Protein AF-A0A0Q4G1Y0-F1 (afdb_monomer)

Structure (mmCIF, N/CA/C/O backbone):
data_AF-A0A0Q4G1Y0-F1
#
_entry.id   AF-A0A0Q4G1Y0-F1
#
loop_
_atom_site.group_PDB
_atom_site.id
_atom_site.type_symbol
_atom_site.label_atom_id
_atom_site.label_alt_id
_atom_site.label_comp_id
_atom_site.label_asym_id
_atom_site.label_entity_id
_atom_site.label_seq_id
_atom_site.pdbx_PDB_ins_code
_atom_site.Cartn_x
_atom_site.Cartn_y
_atom_site.Cartn_z
_atom_site.occupancy
_atom_site.B_iso_or_equiv
_atom_site.auth_seq_id
_atom_site.auth_comp_id
_atom_site.auth_asym_id
_atom_site.auth_atom_id
_atom_site.pdbx_PDB_model_num
ATOM 1 N N . MET A 1 1 ? -1.741 -5.019 17.707 1.00 86.25 1 MET A N 1
ATOM 2 C CA . MET A 1 1 ? -0.864 -4.769 16.538 1.00 86.25 1 MET A CA 1
ATOM 3 C C . MET A 1 1 ? -0.695 -5.997 15.655 1.00 86.25 1 MET A C 1
ATOM 5 O O . MET A 1 1 ? -1.184 -5.936 14.545 1.00 86.25 1 MET A O 1
ATOM 9 N N . LYS A 1 2 ? -0.066 -7.110 16.081 1.00 91.19 2 LYS A N 1
ATOM 10 C CA . LYS A 1 2 ? 0.090 -8.296 15.201 1.00 91.19 2 LYS A CA 1
ATOM 11 C C . LYS A 1 2 ? -1.252 -8.811 14.657 1.00 91.19 2 LYS A C 1
ATOM 13 O O . LYS A 1 2 ? -1.377 -9.036 13.464 1.00 91.19 2 LYS A O 1
ATOM 18 N N . THR A 1 3 ? -2.257 -8.927 15.523 1.00 93.88 3 THR A N 1
ATOM 19 C CA . THR A 1 3 ? -3.638 -9.293 15.164 1.00 93.88 3 THR A CA 1
ATOM 20 C C . THR A 1 3 ? -4.281 -8.307 14.191 1.00 93.88 3 THR A C 1
ATOM 22 O O . THR A 1 3 ? -4.883 -8.727 13.211 1.00 93.88 3 THR A O 1
ATOM 25 N N . ASP A 1 4 ? -4.107 -7.006 14.425 1.00 95.31 4 ASP A N 1
ATOM 26 C CA . ASP A 1 4 ? -4.647 -5.943 13.567 1.00 95.31 4 ASP A CA 1
ATOM 27 C C . ASP A 1 4 ? -3.999 -5.946 12.177 1.00 95.31 4 ASP A C 1
ATOM 29 O O . ASP A 1 4 ? -4.691 -5.827 11.173 1.00 95.31 4 ASP A O 1
ATOM 33 N N . VAL A 1 5 ? -2.679 -6.149 12.110 1.00 95.19 5 VAL A N 1
ATOM 34 C CA . VAL A 1 5 ? -1.950 -6.288 10.842 1.00 95.19 5 VAL A CA 1
ATOM 35 C C . VAL A 1 5 ? -2.430 -7.526 10.089 1.00 95.19 5 VAL A C 1
ATOM 37 O O . VAL A 1 5 ? -2.688 -7.430 8.894 1.00 95.19 5 VAL A O 1
ATOM 40 N N . THR A 1 6 ? -2.615 -8.661 10.775 1.00 96.31 6 THR A N 1
ATOM 41 C CA . THR A 1 6 ? -3.196 -9.871 10.169 1.00 96.31 6 THR A CA 1
ATOM 42 C C . THR A 1 6 ? -4.596 -9.605 9.617 1.00 96.31 6 THR A C 1
ATOM 44 O O . THR A 1 6 ? -4.883 -10.001 8.491 1.00 96.31 6 THR A O 1
ATOM 47 N N . ALA A 1 7 ? -5.451 -8.909 10.372 1.00 96.44 7 ALA A N 1
ATOM 48 C CA . ALA A 1 7 ? -6.802 -8.557 9.936 1.00 96.44 7 ALA A CA 1
ATOM 49 C C . ALA A 1 7 ? -6.802 -7.610 8.723 1.00 96.44 7 ALA A C 1
ATOM 51 O O . ALA A 1 7 ? -7.681 -7.704 7.875 1.00 96.44 7 ALA A O 1
ATOM 52 N N . ALA A 1 8 ? -5.798 -6.739 8.607 1.00 97.06 8 ALA A N 1
ATOM 53 C CA . ALA A 1 8 ? -5.652 -5.822 7.482 1.00 97.06 8 ALA A CA 1
ATOM 54 C C . ALA A 1 8 ? -5.085 -6.473 6.206 1.00 97.06 8 ALA A C 1
ATOM 56 O O . ALA A 1 8 ? -5.089 -5.838 5.152 1.00 97.06 8 ALA A O 1
ATOM 57 N N . LEU A 1 9 ? -4.593 -7.720 6.250 1.00 96.12 9 LEU A N 1
ATOM 58 C CA . LEU A 1 9 ? -3.930 -8.354 5.099 1.00 96.12 9 LEU A CA 1
ATOM 59 C C . LEU A 1 9 ? -4.821 -8.473 3.855 1.00 96.12 9 LEU A C 1
ATOM 61 O O . LEU A 1 9 ? -4.287 -8.443 2.744 1.00 96.12 9 LEU A O 1
ATOM 65 N N . SER A 1 10 ? -6.140 -8.600 4.027 1.00 95.00 10 SER A N 1
ATOM 66 C CA . SER A 1 10 ? -7.110 -8.638 2.923 1.00 95.00 10 SER A CA 1
ATOM 67 C C . SER A 1 10 ? -7.127 -7.341 2.111 1.00 95.00 10 SER A C 1
ATOM 69 O O . SER A 1 10 ? -7.323 -7.396 0.901 1.00 95.00 10 SER A O 1
ATOM 71 N N . THR A 1 11 ? -6.849 -6.202 2.745 1.00 96.38 11 THR A N 1
ATOM 72 C CA . THR A 1 11 ? -6.696 -4.897 2.089 1.00 96.38 11 THR A CA 1
ATOM 73 C C . THR A 1 11 ? -5.258 -4.679 1.628 1.00 96.38 11 THR A C 1
ATOM 75 O O . THR A 1 11 ? -5.014 -4.300 0.484 1.00 96.38 11 THR A O 1
ATOM 78 N N . LEU A 1 12 ? -4.281 -4.947 2.502 1.00 96.50 12 LEU A N 1
ATOM 79 C CA . LEU A 1 12 ? -2.882 -4.588 2.259 1.00 96.50 12 LEU A CA 1
ATOM 80 C C . LEU A 1 12 ? -2.264 -5.351 1.089 1.00 96.50 12 LEU A C 1
ATOM 82 O O . LEU A 1 12 ? -1.574 -4.749 0.275 1.00 96.50 12 LEU A O 1
ATOM 86 N N . ARG A 1 13 ? -2.499 -6.664 0.974 1.00 95.69 13 ARG A N 1
ATOM 87 C CA . ARG A 1 13 ? -1.908 -7.465 -0.111 1.00 95.69 13 ARG A CA 1
ATOM 88 C C . ARG A 1 13 ? -2.306 -6.960 -1.502 1.00 95.69 13 ARG A C 1
ATOM 90 O O . ARG A 1 13 ? -1.403 -6.651 -2.277 1.00 95.69 13 ARG A O 1
ATOM 97 N N . PRO A 1 14 ? -3.602 -6.854 -1.847 1.00 94.56 14 PRO A N 1
ATOM 98 C CA . PRO A 1 14 ? -3.984 -6.405 -3.180 1.00 94.56 14 PRO A CA 1
ATOM 99 C C . PRO A 1 14 ? -3.669 -4.920 -3.419 1.00 94.56 14 PRO A C 1
ATOM 101 O O . PRO A 1 14 ? -3.341 -4.558 -4.548 1.00 94.56 14 PRO A O 1
ATOM 104 N N . TYR A 1 15 ? -3.679 -4.076 -2.379 1.00 94.00 15 TYR A N 1
ATOM 105 C CA . TYR A 1 15 ? -3.197 -2.694 -2.470 1.00 94.00 15 TYR A CA 1
ATOM 106 C C . TYR A 1 15 ? -1.719 -2.632 -2.883 1.00 94.00 15 TYR A C 1
ATOM 108 O O . TYR A 1 15 ? -1.377 -1.976 -3.865 1.00 94.00 15 TYR A O 1
ATOM 116 N N . ILE A 1 16 ? -0.849 -3.379 -2.195 1.00 94.19 16 ILE A N 1
ATOM 117 C CA . ILE A 1 16 ? 0.591 -3.417 -2.484 1.00 94.19 16 ILE A CA 1
ATOM 118 C C . ILE A 1 16 ? 0.853 -3.939 -3.899 1.00 94.19 16 ILE A C 1
ATOM 120 O O . ILE A 1 16 ? 1.614 -3.324 -4.637 1.00 94.19 16 ILE A O 1
ATOM 124 N N . VAL A 1 17 ? 0.194 -5.030 -4.304 1.00 93.00 17 VAL A N 1
ATOM 125 C CA . VAL A 1 17 ? 0.329 -5.588 -5.663 1.00 93.00 17 VAL A CA 1
ATOM 126 C C . VAL A 1 17 ? -0.088 -4.574 -6.730 1.00 93.00 17 VAL A C 1
ATOM 128 O O . VAL A 1 17 ? 0.571 -4.459 -7.759 1.00 93.00 17 VAL A O 1
ATOM 131 N N . THR A 1 18 ? -1.144 -3.797 -6.473 1.00 91.19 18 THR A N 1
ATOM 132 C CA . THR A 1 18 ? -1.581 -2.728 -7.384 1.00 91.19 18 THR A CA 1
ATOM 133 C C . THR A 1 18 ? -0.484 -1.673 -7.548 1.00 91.19 18 THR A C 1
ATOM 135 O O . THR A 1 18 ? -0.135 -1.320 -8.671 1.00 91.19 18 THR A O 1
ATOM 138 N N . LEU A 1 19 ? 0.121 -1.225 -6.444 1.00 91.25 19 LEU A N 1
ATOM 139 C CA . LEU A 1 19 ? 1.207 -0.241 -6.478 1.00 91.25 19 LEU A CA 1
ATOM 140 C C . LEU A 1 19 ? 2.481 -0.749 -7.168 1.00 91.25 19 LEU A C 1
ATOM 142 O O . LEU A 1 19 ? 3.234 0.056 -7.705 1.00 91.25 19 LEU A O 1
ATOM 146 N N . MET A 1 20 ? 2.744 -2.060 -7.147 1.00 91.44 20 MET A N 1
ATOM 147 C CA . MET A 1 20 ? 3.938 -2.631 -7.781 1.00 91.44 20 MET A CA 1
ATOM 148 C C . MET A 1 20 ? 3.920 -2.475 -9.301 1.00 91.44 20 MET A C 1
ATOM 150 O O . MET A 1 20 ? 4.972 -2.268 -9.893 1.00 91.44 20 MET A O 1
ATOM 154 N N . CYS A 1 21 ? 2.753 -2.618 -9.929 1.00 85.62 21 CYS A N 1
ATOM 155 C CA . CYS A 1 21 ? 2.661 -2.843 -11.372 1.00 85.62 21 CYS A CA 1
ATOM 156 C C . CYS A 1 21 ? 1.910 -1.753 -12.133 1.00 85.62 21 CYS A C 1
ATOM 158 O O . CYS A 1 21 ? 2.061 -1.652 -13.349 1.00 85.62 21 CYS A O 1
ATOM 160 N N . VAL A 1 22 ? 1.083 -0.946 -11.462 1.00 78.12 22 VAL A N 1
ATOM 161 C CA . VAL A 1 22 ? 0.344 0.114 -12.148 1.00 78.12 22 VAL A CA 1
ATOM 162 C C . VAL A 1 22 ? 1.195 1.381 -12.176 1.00 78.12 22 VAL A C 1
ATOM 164 O O . VAL A 1 22 ? 1.524 1.978 -11.153 1.00 78.12 22 VAL A O 1
ATOM 167 N N . GLN A 1 23 ? 1.591 1.748 -13.389 1.00 75.69 23 GLN A N 1
ATOM 168 C CA . GLN A 1 23 ? 2.489 2.865 -13.691 1.00 75.69 23 GLN A CA 1
ATOM 169 C C . GLN A 1 23 ? 1.721 4.131 -14.112 1.00 75.69 23 GLN A C 1
ATOM 171 O O . GLN A 1 23 ? 2.241 5.243 -14.024 1.00 75.69 23 GLN A O 1
ATOM 176 N N . ASP A 1 24 ? 0.479 3.968 -14.575 1.00 81.38 24 ASP A N 1
ATOM 177 C CA . ASP A 1 24 ? -0.422 5.061 -14.936 1.00 81.38 24 ASP A CA 1
ATOM 178 C C . ASP A 1 24 ? -1.188 5.559 -13.707 1.00 81.38 24 ASP A C 1
ATOM 180 O O . ASP A 1 24 ? -1.818 4.772 -13.001 1.00 81.38 24 ASP A O 1
ATOM 184 N N . ASP A 1 25 ? -1.157 6.864 -13.445 1.00 77.25 25 ASP A N 1
ATOM 185 C CA . ASP A 1 25 ? -1.762 7.433 -12.240 1.00 77.25 25 ASP A CA 1
ATOM 186 C C . ASP A 1 25 ? -3.290 7.289 -12.224 1.00 77.25 25 ASP A C 1
ATOM 188 O O . ASP A 1 25 ? -3.863 7.002 -11.173 1.00 77.25 25 ASP A O 1
ATOM 192 N N . MET A 1 26 ? -3.966 7.433 -13.368 1.00 78.94 26 MET A 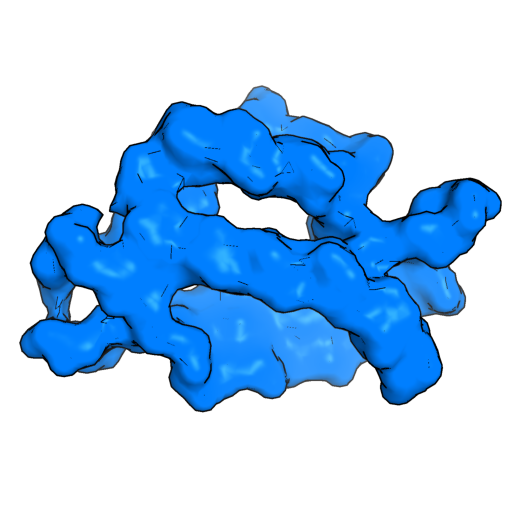N 1
ATOM 193 C CA . MET A 1 26 ? -5.430 7.355 -13.431 1.00 78.94 26 MET A CA 1
ATOM 194 C C . MET A 1 26 ? -5.927 5.919 -13.245 1.00 78.94 26 MET A C 1
ATOM 196 O O . MET A 1 26 ? -6.866 5.681 -12.483 1.00 78.94 26 MET A O 1
ATOM 200 N N . ALA A 1 27 ? -5.262 4.952 -13.874 1.00 82.12 27 ALA A N 1
ATOM 201 C CA . ALA A 1 27 ? -5.501 3.535 -13.648 1.00 82.12 27 ALA A CA 1
ATOM 202 C C . ALA A 1 27 ? -5.161 3.147 -12.204 1.00 82.12 27 ALA A C 1
ATOM 204 O O . ALA A 1 27 ? -5.943 2.446 -11.560 1.00 82.12 27 ALA A O 1
ATOM 205 N N . THR A 1 28 ? -4.039 3.647 -11.665 1.00 82.75 28 THR A N 1
ATOM 206 C CA . THR A 1 28 ? -3.652 3.390 -10.270 1.00 82.75 28 THR A CA 1
ATOM 207 C C . THR A 1 28 ? -4.752 3.880 -9.350 1.00 82.75 28 THR A C 1
ATOM 209 O O . THR A 1 28 ? -5.223 3.095 -8.537 1.00 82.75 28 THR A O 1
ATOM 212 N N . ARG A 1 29 ? -5.238 5.116 -9.534 1.00 83.06 29 ARG A N 1
ATOM 213 C CA . ARG A 1 29 ? -6.346 5.691 -8.761 1.00 83.06 29 ARG A CA 1
ATOM 214 C C . ARG A 1 29 ? -7.549 4.765 -8.701 1.00 83.06 29 ARG A C 1
ATOM 216 O O . ARG A 1 29 ? -7.932 4.360 -7.609 1.00 83.06 29 ARG A O 1
ATOM 223 N N . GLY A 1 30 ? -8.112 4.412 -9.858 1.00 84.00 30 GLY A N 1
ATOM 224 C CA . GLY A 1 30 ? -9.317 3.582 -9.917 1.00 84.00 30 GLY A CA 1
ATOM 225 C C . GLY A 1 30 ? -9.116 2.203 -9.283 1.00 84.00 30 GLY A C 1
ATOM 226 O O . GLY A 1 30 ? -10.041 1.634 -8.707 1.00 84.00 30 GLY A O 1
ATOM 227 N N . LEU A 1 31 ? -7.892 1.671 -9.335 1.00 88.62 31 LEU A N 1
ATOM 228 C CA . LEU A 1 31 ? -7.552 0.386 -8.732 1.00 88.62 31 LEU A CA 1
ATOM 229 C C . LEU A 1 31 ? -7.242 0.475 -7.233 1.00 88.62 31 LEU A C 1
ATOM 231 O O . LEU A 1 31 ? -7.497 -0.502 -6.528 1.00 88.62 31 LEU A O 1
ATOM 235 N N . VAL A 1 32 ? -6.713 1.596 -6.731 1.00 88.25 32 VAL A N 1
ATOM 236 C CA . VAL A 1 32 ? -6.408 1.767 -5.303 1.00 88.25 32 VAL A CA 1
ATOM 237 C C . VAL A 1 32 ? -7.589 2.296 -4.497 1.00 88.25 32 VAL A C 1
ATOM 239 O O . VAL A 1 32 ? -7.664 2.006 -3.307 1.00 88.25 32 VAL A O 1
ATOM 242 N N . GLU A 1 33 ? -8.526 3.015 -5.119 1.00 88.38 33 GLU A N 1
ATOM 243 C CA . GLU A 1 33 ? -9.666 3.659 -4.450 1.00 88.38 33 GLU A CA 1
ATOM 244 C C . GLU A 1 33 ? -10.512 2.667 -3.641 1.00 88.38 33 GLU A C 1
ATOM 246 O O . GLU A 1 33 ? -10.899 2.960 -2.515 1.00 88.38 33 GLU A O 1
ATOM 251 N N . LYS A 1 34 ? -10.684 1.434 -4.133 1.00 89.75 34 LYS A N 1
ATOM 252 C CA . LYS A 1 34 ? -11.382 0.347 -3.415 1.00 89.75 34 LYS A CA 1
ATOM 253 C C . LYS A 1 34 ? -10.728 -0.092 -2.096 1.00 89.75 34 LYS A C 1
ATOM 255 O O . LYS A 1 34 ? -11.345 -0.829 -1.335 1.00 89.75 34 LYS A O 1
ATOM 260 N N . PHE A 1 35 ? -9.478 0.295 -1.845 1.00 92.50 35 PHE A N 1
ATOM 261 C CA . PHE A 1 35 ? -8.750 -0.012 -0.609 1.00 92.50 35 PHE A CA 1
ATOM 262 C C . PHE A 1 35 ? -8.668 1.187 0.337 1.00 92.50 35 PHE A C 1
ATOM 264 O O . PHE A 1 35 ? -8.098 1.067 1.422 1.00 92.50 35 PHE A O 1
ATOM 271 N N . VAL A 1 36 ? -9.197 2.340 -0.074 1.00 91.12 36 VAL A N 1
ATOM 272 C CA . VAL A 1 36 ? -9.121 3.594 0.667 1.00 91.12 36 VAL A CA 1
ATOM 273 C C . VAL A 1 36 ? -10.409 3.814 1.450 1.00 91.12 36 VAL A C 1
ATOM 275 O O . VAL A 1 36 ? -11.510 3.681 0.925 1.00 91.12 36 VAL A O 1
ATOM 278 N N . GLY A 1 37 ? -10.251 4.133 2.732 1.00 91.62 37 GLY A N 1
ATOM 279 C CA . GLY A 1 37 ? -11.357 4.391 3.644 1.00 91.62 37 GLY A CA 1
ATOM 280 C C . GLY A 1 37 ? -11.793 5.847 3.642 1.00 91.62 37 GLY A C 1
ATOM 281 O O . GLY A 1 37 ? -11.222 6.704 2.961 1.00 91.62 37 GLY A O 1
ATOM 282 N N . SER A 1 38 ? -12.781 6.147 4.481 1.00 86.12 38 SER A N 1
ATOM 283 C CA . SER A 1 38 ? -13.373 7.485 4.608 1.00 86.12 38 SER A CA 1
ATOM 284 C C . SER A 1 38 ? -12.318 8.570 4.870 1.00 86.12 38 SER A C 1
ATOM 286 O O . SER A 1 38 ? -12.365 9.655 4.285 1.00 86.12 38 SER A O 1
ATOM 288 N N . ARG A 1 39 ? -11.307 8.241 5.682 1.00 85.50 39 ARG A N 1
ATOM 289 C CA . ARG A 1 39 ? -10.212 9.140 6.081 1.00 85.50 39 ARG A CA 1
ATOM 290 C C . ARG A 1 39 ? -9.125 9.327 5.024 1.00 85.50 39 ARG A C 1
ATOM 292 O O . ARG A 1 39 ? -8.428 10.332 5.081 1.00 85.50 39 ARG A O 1
ATOM 299 N N . GLY A 1 40 ? -9.028 8.419 4.056 1.00 80.81 40 GLY A N 1
ATOM 300 C CA . GLY A 1 40 ? -8.030 8.471 2.993 1.00 80.81 40 GLY A CA 1
ATOM 301 C C . GLY A 1 40 ? -8.518 9.123 1.702 1.00 80.81 40 GLY A C 1
ATOM 302 O O . GLY A 1 40 ? -7.722 9.383 0.809 1.00 80.81 40 GLY A O 1
ATOM 303 N N . THR A 1 41 ? -9.806 9.447 1.585 1.00 71.62 41 THR A N 1
ATOM 304 C CA . THR A 1 41 ? -10.374 10.103 0.388 1.00 71.62 41 THR A CA 1
ATOM 305 C C . THR A 1 41 ? -9.685 11.431 0.042 1.00 71.62 41 THR A C 1
ATOM 307 O O . THR A 1 41 ? -9.547 11.780 -1.131 1.00 71.62 41 THR A O 1
ATOM 310 N N . VAL A 1 42 ? -9.157 12.141 1.047 1.00 66.19 42 VAL A N 1
ATOM 311 C CA . VAL A 1 42 ? -8.359 13.364 0.860 1.00 66.19 42 VAL A CA 1
ATOM 312 C C . VAL A 1 42 ? -7.044 13.127 0.112 1.00 66.19 42 VAL A C 1
ATOM 314 O O . VAL A 1 42 ? -6.542 14.064 -0.506 1.00 66.19 42 VAL A O 1
ATOM 317 N N . MET A 1 43 ? -6.523 11.891 0.085 1.00 65.69 43 MET A N 1
ATOM 318 C CA . MET A 1 43 ? -5.353 11.522 -0.725 1.00 65.69 43 MET A CA 1
ATOM 319 C C . MET A 1 43 ? -5.578 11.785 -2.222 1.00 65.69 43 MET A C 1
ATOM 321 O O . MET A 1 43 ? -4.616 12.000 -2.954 1.00 65.69 43 MET A O 1
ATOM 325 N N . PHE A 1 44 ? -6.833 11.813 -2.683 1.00 66.88 44 PHE A N 1
ATOM 326 C CA . PHE A 1 44 ? -7.179 11.993 -4.095 1.00 66.88 44 PHE A CA 1
ATOM 327 C C . PHE A 1 44 ? -7.553 13.431 -4.480 1.00 66.88 44 PHE A C 1
ATOM 329 O O . PHE A 1 44 ? -7.543 13.763 -5.665 1.00 66.88 44 PHE A O 1
ATOM 336 N N . ASN A 1 45 ? -7.868 14.296 -3.510 1.00 57.78 45 ASN A N 1
ATOM 337 C CA . ASN A 1 45 ? -8.456 15.619 -3.769 1.00 57.78 45 ASN A CA 1
ATOM 338 C C . ASN A 1 45 ? -7.431 16.746 -4.016 1.00 57.78 45 ASN A C 1
ATOM 340 O O . ASN A 1 45 ? -7.832 17.877 -4.270 1.00 57.78 45 ASN A O 1
ATOM 344 N N . GLY A 1 46 ? -6.124 16.465 -3.978 1.00 52.66 46 GLY A N 1
ATOM 345 C CA . GLY A 1 46 ? -5.068 17.471 -4.196 1.00 52.66 46 GLY A CA 1
ATOM 346 C 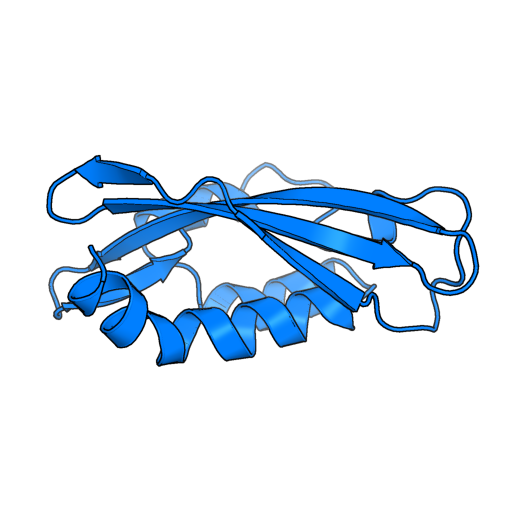C . GLY A 1 46 ? -3.860 16.976 -4.994 1.00 52.66 46 GLY A C 1
ATOM 347 O O . GLY A 1 46 ? -2.790 17.576 -4.914 1.00 52.66 46 GLY A O 1
ATOM 348 N N . TRP A 1 47 ? -3.985 15.857 -5.713 1.00 57.06 47 TRP A N 1
ATOM 349 C CA . TRP A 1 47 ? -2.828 15.082 -6.165 1.00 57.06 47 TRP A CA 1
ATOM 350 C C . TRP A 1 47 ? -2.717 15.015 -7.693 1.00 57.06 47 TRP A C 1
ATOM 352 O O . TRP A 1 47 ? -3.402 14.241 -8.355 1.00 57.06 47 TRP A O 1
ATOM 362 N N . SER A 1 48 ? -1.827 15.835 -8.258 1.00 47.88 48 SER A N 1
ATOM 363 C CA . SER A 1 48 ? -1.549 15.930 -9.697 1.00 47.88 48 SER A CA 1
ATOM 364 C C . SER A 1 48 ? -0.277 15.164 -10.095 1.00 47.88 48 SER A C 1
ATOM 366 O O . SER A 1 48 ? 0.689 15.763 -10.567 1.00 47.88 48 SER A O 1
ATOM 368 N N . GLY A 1 49 ? -0.269 13.841 -9.905 1.00 52.19 49 GLY A N 1
ATOM 369 C CA . GLY A 1 49 ? 0.602 12.984 -10.721 1.00 52.19 49 GLY A CA 1
ATOM 370 C C . GLY A 1 49 ? 1.737 12.228 -10.031 1.00 52.19 49 GLY A C 1
ATOM 371 O O . GLY A 1 49 ? 2.868 12.297 -10.500 1.00 52.19 49 GLY A O 1
ATOM 372 N N . ALA A 1 50 ? 1.468 11.512 -8.933 1.00 60.19 50 ALA A N 1
ATOM 373 C CA . ALA A 1 50 ? 2.260 10.317 -8.611 1.00 60.19 50 ALA A CA 1
ATOM 374 C C . ALA A 1 50 ? 1.579 9.474 -7.521 1.00 60.19 50 ALA A C 1
ATOM 376 O O . ALA A 1 50 ? 1.992 9.476 -6.353 1.00 60.19 50 ALA A O 1
ATOM 377 N N . MET A 1 51 ? 0.529 8.767 -7.948 1.00 74.94 51 MET A N 1
ATOM 378 C CA . MET A 1 51 ? -0.139 7.680 -7.220 1.00 74.94 51 MET A CA 1
ATOM 379 C C . MET A 1 51 ? 0.606 6.34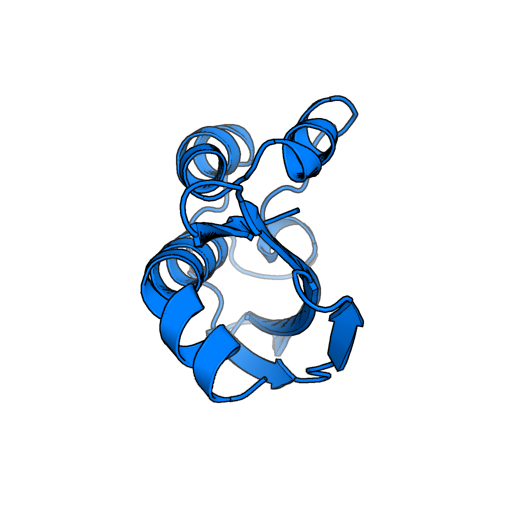9 -7.360 1.00 74.94 51 MET A C 1
ATOM 381 O O . MET A 1 51 ? 0.319 5.415 -6.618 1.00 74.94 51 MET A O 1
ATOM 385 N N . SER A 1 52 ? 1.578 6.278 -8.270 1.00 84.62 52 SER A N 1
ATOM 386 C CA . SER A 1 52 ? 2.457 5.127 -8.440 1.00 84.62 52 SER A CA 1
ATOM 387 C C . SER A 1 52 ? 3.841 5.375 -7.813 1.00 84.62 52 SER A C 1
ATOM 389 O O . SER A 1 52 ? 4.448 6.421 -8.077 1.00 84.62 52 SER A O 1
ATOM 391 N N . PRO A 1 53 ? 4.401 4.429 -7.032 1.00 89.00 53 PRO A N 1
ATOM 392 C CA . PRO A 1 53 ? 5.787 4.503 -6.575 1.00 89.00 53 PRO A CA 1
ATOM 393 C C . PRO A 1 53 ? 6.788 4.523 -7.739 1.00 89.00 53 PRO A C 1
ATOM 395 O O . PRO A 1 53 ? 7.856 5.113 -7.600 1.00 89.00 53 PRO A O 1
ATOM 398 N N . ALA A 1 54 ? 6.439 3.946 -8.895 1.00 88.75 54 ALA A N 1
ATOM 399 C CA . ALA A 1 54 ? 7.300 3.922 -10.078 1.00 88.75 54 ALA A CA 1
ATOM 400 C C . ALA A 1 54 ? 7.535 5.334 -10.615 1.00 88.75 54 ALA A C 1
ATOM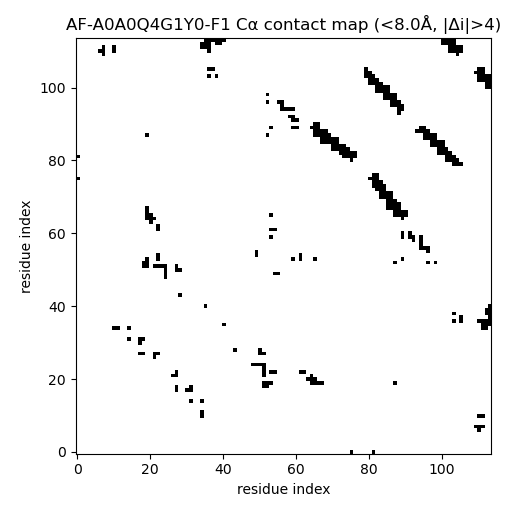 402 O O . ALA A 1 54 ? 8.671 5.760 -10.781 1.00 88.75 54 ALA A O 1
ATOM 403 N N . LYS A 1 55 ? 6.481 6.150 -10.719 1.00 87.19 55 LYS A N 1
ATOM 404 C CA . LYS A 1 55 ? 6.573 7.562 -11.140 1.00 87.19 55 LYS A CA 1
ATOM 405 C C . LYS A 1 55 ? 7.452 8.435 -10.231 1.00 87.19 55 LYS A C 1
ATOM 407 O O . LYS A 1 55 ? 7.768 9.566 -10.592 1.00 87.19 55 LYS A O 1
ATOM 412 N N . ARG A 1 56 ? 7.837 7.942 -9.048 1.00 88.00 56 ARG A N 1
ATOM 413 C CA . ARG A 1 56 ? 8.740 8.628 -8.112 1.00 88.00 56 ARG A CA 1
ATOM 414 C C . ARG A 1 56 ? 10.221 8.303 -8.349 1.00 88.00 56 ARG A C 1
ATOM 416 O O . ARG A 1 56 ? 11.072 8.967 -7.758 1.00 88.00 56 ARG A O 1
ATOM 423 N N . MET A 1 57 ? 10.522 7.320 -9.193 1.00 89.94 57 MET A N 1
ATOM 424 C CA . MET A 1 57 ? 11.865 6.890 -9.592 1.00 89.94 57 MET A CA 1
ATOM 425 C C . MET A 1 57 ? 12.170 7.449 -10.992 1.00 89.94 57 MET A C 1
ATOM 427 O O . MET A 1 57 ? 11.319 7.390 -11.879 1.00 89.94 57 MET A O 1
ATOM 431 N N . ARG A 1 58 ? 13.340 8.071 -11.194 1.00 89.38 58 ARG A N 1
ATOM 432 C CA . ARG A 1 58 ? 13.619 8.875 -12.405 1.00 89.38 58 ARG A CA 1
ATOM 433 C C . ARG A 1 58 ? 14.248 8.084 -13.546 1.00 89.38 58 ARG A C 1
ATOM 435 O O . ARG A 1 58 ? 14.113 8.473 -14.700 1.00 89.38 58 ARG A O 1
ATOM 442 N N . HIS A 1 59 ? 14.956 7.023 -13.218 1.00 89.62 59 HIS A N 1
ATOM 443 C CA . HIS A 1 59 ? 15.800 6.246 -14.104 1.00 89.62 59 HIS A CA 1
ATOM 444 C C . HIS A 1 59 ? 15.433 4.776 -13.943 1.00 89.62 59 HIS A C 1
ATOM 446 O O . HIS A 1 59 ? 16.209 4.013 -13.392 1.00 89.62 59 HIS A O 1
ATOM 452 N N . HIS A 1 60 ? 14.248 4.375 -14.389 1.00 88.38 60 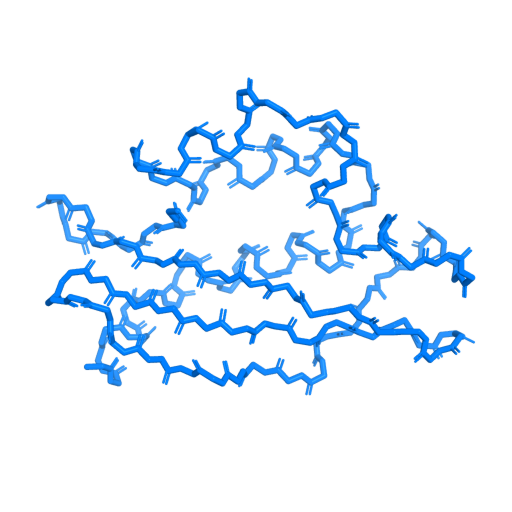HIS A N 1
ATOM 453 C CA . HIS A 1 60 ? 13.881 2.963 -14.473 1.00 88.38 60 HIS A CA 1
ATOM 454 C C . HIS A 1 60 ? 12.934 2.723 -15.649 1.00 88.38 60 HIS A C 1
ATOM 456 O O . HIS A 1 60 ? 12.330 3.660 -16.182 1.00 88.38 60 HIS A O 1
ATOM 462 N N . ASP A 1 61 ? 12.810 1.465 -16.046 1.00 85.19 61 ASP A N 1
ATOM 463 C CA . ASP A 1 61 ? 11.866 1.003 -17.042 1.00 85.19 61 ASP A CA 1
ATOM 464 C C . ASP A 1 61 ? 10.434 1.076 -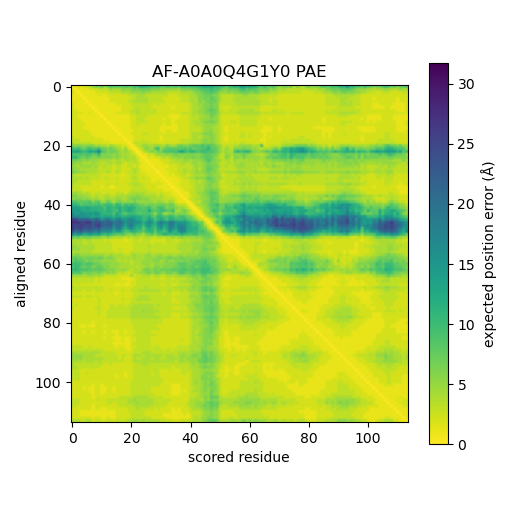16.499 1.00 85.19 61 ASP A C 1
ATOM 466 O O . ASP A 1 61 ? 10.013 0.312 -15.627 1.00 85.19 61 ASP A O 1
ATOM 470 N N . MET A 1 62 ? 9.666 1.992 -17.085 1.00 84.19 62 MET A N 1
ATOM 471 C CA . MET A 1 62 ? 8.260 2.231 -16.769 1.00 84.19 62 MET A CA 1
ATOM 472 C C . MET A 1 62 ? 7.322 1.108 -17.259 1.00 84.19 62 MET A C 1
ATOM 474 O O . MET A 1 62 ? 6.111 1.176 -17.051 1.00 84.19 62 MET A O 1
ATOM 478 N N . VAL A 1 63 ? 7.840 0.097 -17.964 1.00 82.81 63 VAL A N 1
ATOM 479 C CA . VAL A 1 63 ? 7.068 -1.067 -18.423 1.00 82.81 63 VAL A CA 1
ATOM 480 C C . VAL A 1 63 ? 7.043 -2.176 -17.361 1.00 82.81 63 VAL A C 1
ATOM 482 O O . VAL A 1 63 ? 6.084 -2.947 -17.298 1.00 82.81 63 VAL A O 1
ATOM 485 N N . GLY A 1 64 ? 8.067 -2.259 -16.506 1.00 82.81 64 GLY A N 1
ATOM 486 C CA . GLY A 1 64 ? 8.201 -3.301 -15.484 1.00 82.81 64 GLY A CA 1
ATOM 487 C C . GLY A 1 64 ? 7.428 -3.025 -14.187 1.00 82.81 64 GLY A C 1
ATOM 488 O O . GLY A 1 64 ? 7.080 -1.887 -13.872 1.00 82.81 64 GLY A O 1
ATOM 489 N N . CYS A 1 65 ? 7.191 -4.074 -13.390 1.00 91.00 65 CYS A N 1
ATOM 490 C CA . CYS A 1 65 ? 6.754 -3.907 -12.001 1.00 91.00 65 CYS A CA 1
ATOM 491 C C . CYS A 1 65 ? 7.953 -3.651 -11.081 1.00 91.00 65 CYS A C 1
ATOM 493 O O . CYS A 1 65 ? 9.033 -4.215 -11.263 1.00 91.00 65 CYS A O 1
ATOM 495 N N . LEU A 1 66 ? 7.722 -2.882 -10.024 1.00 94.38 66 LEU A N 1
ATOM 496 C CA . LEU A 1 66 ? 8.651 -2.739 -8.912 1.00 94.38 66 LEU A CA 1
ATOM 497 C C . LEU A 1 66 ? 8.630 -3.973 -8.008 1.00 94.38 66 LEU A C 1
ATOM 499 O O . LEU A 1 66 ? 7.622 -4.673 -7.892 1.00 94.38 66 LEU A O 1
ATOM 503 N N . THR A 1 67 ? 9.720 -4.177 -7.277 1.00 96.00 67 THR A N 1
ATOM 504 C CA . THR A 1 67 ? 9.821 -5.179 -6.214 1.00 96.00 67 THR A CA 1
ATOM 505 C C . THR A 1 67 ? 9.552 -4.538 -4.858 1.00 96.00 67 THR A C 1
ATOM 507 O O . THR A 1 67 ? 10.049 -3.451 -4.570 1.00 96.00 67 THR A O 1
ATOM 510 N N . VAL A 1 68 ? 8.812 -5.224 -3.981 1.00 97.12 68 VAL A N 1
ATOM 511 C CA . VAL A 1 68 ? 8.754 -4.861 -2.558 1.00 97.12 68 VAL A CA 1
ATOM 512 C C . VAL A 1 68 ? 9.968 -5.449 -1.856 1.00 97.12 68 VAL A C 1
ATOM 514 O O . VAL A 1 68 ? 10.016 -6.642 -1.567 1.00 97.12 68 VAL A O 1
ATOM 517 N N . THR A 1 69 ? 10.939 -4.599 -1.553 1.00 97.31 69 THR A N 1
ATOM 518 C CA . THR A 1 69 ? 12.176 -5.004 -0.878 1.00 97.31 69 THR A CA 1
ATOM 519 C C . THR A 1 69 ? 11.948 -5.197 0.616 1.00 97.31 69 THR A C 1
ATOM 521 O O . THR A 1 69 ? 12.498 -6.112 1.229 1.00 97.31 69 THR A O 1
ATOM 524 N N . ARG A 1 70 ? 11.130 -4.335 1.235 1.00 97.00 70 ARG A N 1
ATOM 525 C CA . ARG A 1 70 ? 10.853 -4.413 2.672 1.00 97.00 70 ARG A CA 1
ATOM 526 C C . ARG A 1 70 ? 9.552 -3.722 3.047 1.00 97.00 70 ARG A C 1
ATOM 528 O O . ARG A 1 70 ? 9.232 -2.670 2.507 1.00 97.00 70 ARG A O 1
ATOM 535 N N . ILE A 1 71 ? 8.859 -4.269 4.044 1.00 97.12 71 ILE A N 1
ATOM 536 C CA . ILE A 1 71 ? 7.790 -3.570 4.763 1.00 97.12 71 ILE A CA 1
ATOM 537 C C . ILE A 1 71 ? 8.265 -3.343 6.197 1.00 97.12 71 ILE A C 1
ATOM 539 O O . ILE A 1 71 ? 8.598 -4.298 6.903 1.00 97.12 71 ILE A O 1
ATOM 543 N N . GLN A 1 72 ? 8.361 -2.085 6.614 1.00 97.19 72 GLN A N 1
ATOM 544 C CA . GLN A 1 72 ? 9.083 -1.689 7.825 1.00 97.19 72 GLN A CA 1
ATOM 545 C C . GLN A 1 72 ? 8.386 -0.566 8.596 1.00 97.19 72 GLN A C 1
ATOM 547 O O . GLN A 1 72 ? 7.326 -0.087 8.203 1.00 97.19 72 GLN A O 1
ATOM 552 N N . ASN A 1 73 ? 8.992 -0.168 9.719 1.00 97.06 73 ASN A N 1
ATOM 553 C CA . ASN A 1 73 ? 8.552 0.953 10.555 1.00 97.06 73 ASN A CA 1
ATOM 554 C C . ASN A 1 73 ? 7.091 0.855 11.027 1.00 97.06 73 ASN A C 1
ATOM 556 O O . ASN A 1 73 ? 6.408 1.864 11.195 1.00 97.06 73 ASN A O 1
ATOM 560 N N . TRP A 1 74 ? 6.626 -0.373 11.273 1.00 97.19 74 TRP A N 1
ATOM 561 C CA . TRP A 1 74 ? 5.309 -0.636 11.842 1.00 97.19 74 TRP A CA 1
ATOM 562 C C . TRP A 1 74 ? 5.155 0.066 13.187 1.00 97.19 74 TRP A C 1
ATOM 564 O O . TRP A 1 74 ? 5.909 -0.198 14.125 1.00 97.19 74 TRP A O 1
ATOM 574 N N . ARG A 1 75 ? 4.144 0.926 13.298 1.00 97.25 75 ARG A N 1
ATOM 575 C CA . ARG A 1 75 ? 3.836 1.636 14.540 1.00 97.25 75 ARG A CA 1
ATOM 576 C C . ARG A 1 75 ? 2.338 1.788 14.744 1.00 97.25 75 ARG A C 1
ATOM 578 O O . ARG A 1 75 ? 1.589 2.092 13.817 1.00 97.25 75 ARG A O 1
ATOM 585 N N . ARG A 1 76 ? 1.899 1.614 15.987 1.00 97.19 76 ARG A N 1
ATOM 586 C CA . ARG A 1 76 ? 0.539 1.944 16.420 1.00 97.19 76 ARG A CA 1
ATOM 587 C C . ARG A 1 76 ? 0.427 3.468 16.539 1.00 97.19 76 ARG A C 1
ATOM 589 O O . ARG A 1 76 ? 1.251 4.070 17.217 1.00 97.19 76 ARG A O 1
ATOM 596 N N . ILE A 1 77 ? -0.579 4.065 15.900 1.00 96.56 77 ILE A N 1
ATOM 597 C CA . ILE A 1 77 ? -0.889 5.500 16.040 1.00 96.56 77 ILE A CA 1
ATOM 598 C C . ILE A 1 77 ? -2.035 5.698 17.037 1.00 96.56 77 ILE A C 1
ATOM 600 O O . ILE A 1 77 ? -1.956 6.546 17.916 1.00 96.56 77 ILE A O 1
ATOM 604 N N . ALA A 1 78 ? -3.070 4.862 16.936 1.00 95.56 78 ALA A N 1
ATOM 605 C CA . ALA A 1 78 ? -4.223 4.833 17.832 1.00 95.56 78 ALA A CA 1
ATOM 606 C C . ALA A 1 78 ? -4.771 3.401 17.938 1.00 95.56 78 ALA A C 1
ATOM 608 O O . ALA A 1 78 ? -4.326 2.507 17.217 1.00 95.56 78 ALA A O 1
ATOM 609 N N . ALA A 1 79 ? -5.763 3.153 18.797 1.00 95.19 79 ALA A N 1
ATOM 610 C CA . ALA A 1 79 ? -6.382 1.825 18.924 1.00 95.19 79 ALA A CA 1
ATOM 611 C C 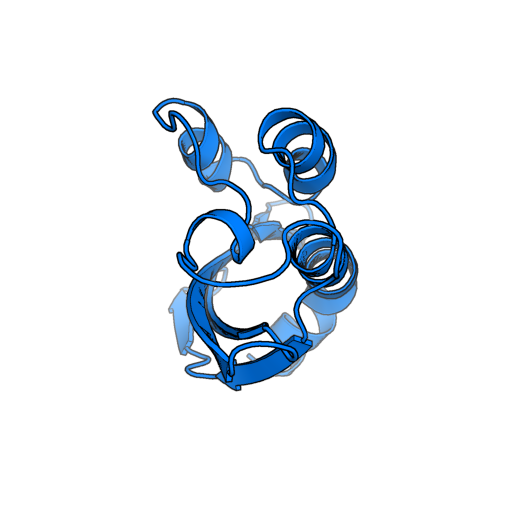. ALA A 1 79 ? -6.944 1.287 17.587 1.00 95.19 79 ALA A C 1
ATOM 613 O O . ALA A 1 79 ? -6.895 0.087 17.320 1.00 95.19 79 ALA A O 1
ATOM 614 N N . ASN A 1 80 ? -7.407 2.184 16.719 1.00 95.94 80 ASN A N 1
ATOM 615 C CA . ASN A 1 80 ? -7.969 1.922 15.396 1.00 95.94 80 ASN A CA 1
ATOM 616 C C . ASN A 1 80 ? -7.066 2.413 14.251 1.00 95.94 80 ASN A C 1
ATOM 618 O O . ASN A 1 80 ? -7.546 2.593 13.138 1.00 95.94 80 ASN A O 1
ATOM 622 N N . GLU A 1 81 ? -5.774 2.656 14.496 1.00 96.81 81 GLU A N 1
ATOM 623 C CA . GLU A 1 81 ? -4.878 3.171 13.457 1.00 96.81 81 GLU A CA 1
ATOM 624 C C . GLU A 1 81 ? -3.442 2.661 13.616 1.00 96.81 81 GLU A C 1
ATOM 626 O O . GLU A 1 81 ? -2.899 2.546 14.723 1.00 96.81 81 GLU A O 1
ATOM 631 N N . PHE A 1 82 ? -2.806 2.308 12.507 1.00 97.44 82 PHE A N 1
ATOM 632 C CA . PHE A 1 82 ? -1.375 2.017 12.469 1.00 97.44 82 PHE A CA 1
ATOM 633 C C . PHE A 1 82 ? -0.750 2.556 11.183 1.00 97.44 82 PHE A C 1
ATOM 635 O O . PHE A 1 82 ? -1.440 2.792 10.196 1.00 97.44 82 PHE A O 1
ATOM 642 N N . ALA A 1 83 ? 0.564 2.753 11.210 1.00 97.25 83 ALA A N 1
ATOM 643 C CA . ALA A 1 83 ? 1.346 3.205 10.069 1.00 97.25 83 ALA A CA 1
ATOM 644 C C . ALA A 1 83 ? 2.496 2.238 9.788 1.00 97.25 83 ALA A C 1
ATOM 646 O O . ALA A 1 83 ? 2.956 1.536 10.695 1.00 97.25 83 ALA A O 1
ATOM 647 N N . PHE A 1 84 ? 2.939 2.212 8.538 1.00 97.50 84 PHE A N 1
ATOM 648 C CA . PHE A 1 84 ? 4.071 1.417 8.075 1.00 97.50 84 PHE A CA 1
ATOM 649 C C . PHE A 1 84 ? 4.597 1.973 6.750 1.00 97.50 84 PHE A C 1
ATOM 651 O O . PHE A 1 84 ? 3.882 2.670 6.027 1.00 97.50 84 PHE A O 1
ATOM 658 N N . ASP A 1 85 ? 5.824 1.602 6.408 1.00 97.31 85 ASP A N 1
ATOM 659 C CA . ASP A 1 85 ? 6.456 1.996 5.155 1.00 97.31 85 ASP A CA 1
ATOM 660 C C . ASP A 1 85 ? 6.700 0.771 4.268 1.00 97.31 85 ASP A C 1
ATOM 662 O O . ASP A 1 85 ? 7.047 -0.306 4.762 1.00 97.31 85 ASP A O 1
ATOM 666 N N . ILE A 1 86 ? 6.568 0.948 2.955 1.00 97.06 86 ILE A N 1
ATOM 667 C CA . ILE A 1 86 ? 6.932 -0.039 1.935 1.00 97.06 86 ILE A CA 1
ATOM 668 C C . ILE A 1 86 ? 8.117 0.520 1.157 1.00 97.06 86 ILE A C 1
ATOM 670 O O . ILE A 1 86 ? 8.029 1.599 0.579 1.00 97.06 86 ILE A O 1
ATOM 674 N N . LEU A 1 87 ? 9.225 -0.210 1.130 1.00 97.56 87 LEU A N 1
ATOM 675 C CA . LEU A 1 87 ? 10.349 0.100 0.261 1.00 97.56 87 LEU A CA 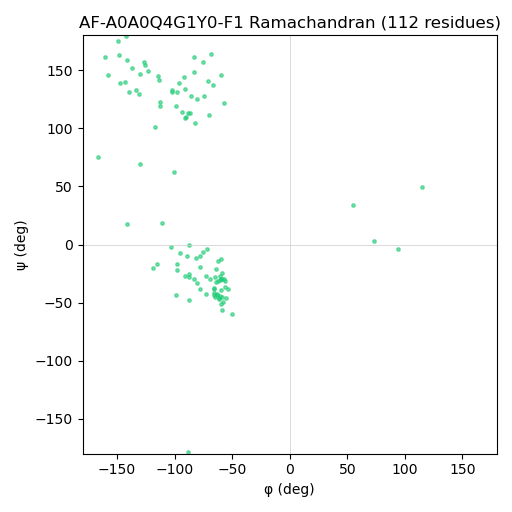1
ATOM 676 C C . LEU A 1 87 ? 10.152 -0.626 -1.068 1.00 97.56 87 LEU A C 1
ATOM 678 O O . LEU A 1 87 ? 10.260 -1.854 -1.117 1.00 97.56 87 LEU A O 1
ATOM 682 N N . PHE A 1 88 ? 9.873 0.137 -2.120 1.00 96.62 88 PHE A N 1
ATOM 683 C CA . PHE A 1 88 ? 9.873 -0.367 -3.486 1.00 96.62 88 PHE A CA 1
ATOM 684 C C . PHE A 1 88 ? 11.248 -0.173 -4.122 1.00 96.62 88 PHE A C 1
ATOM 686 O O . PHE A 1 88 ? 11.890 0.849 -3.876 1.00 96.62 88 PHE A O 1
ATOM 693 N N . THR A 1 89 ? 11.670 -1.119 -4.957 1.00 96.94 89 THR A N 1
ATOM 694 C CA . THR A 1 89 ? 12.921 -1.055 -5.722 1.00 96.94 89 THR A CA 1
ATOM 695 C C . THR A 1 89 ? 12.668 -1.443 -7.175 1.00 96.94 89 THR A C 1
ATOM 697 O O . THR A 1 89 ? 12.007 -2.449 -7.439 1.00 96.94 89 THR A O 1
ATOM 700 N N . ALA A 1 90 ? 13.192 -0.653 -8.107 1.00 95.38 90 ALA A N 1
ATOM 701 C CA . ALA A 1 90 ? 13.245 -0.995 -9.521 1.00 95.38 90 ALA A CA 1
ATOM 702 C C . ALA A 1 90 ? 14.431 -1.940 -9.773 1.00 95.38 90 ALA A C 1
ATOM 704 O O . ALA A 1 90 ? 15.560 -1.644 -9.386 1.00 95.38 90 ALA A O 1
ATOM 705 N N . ASN A 1 91 ? 14.184 -3.109 -10.368 1.00 92.88 91 ASN A N 1
ATOM 706 C CA . ASN A 1 91 ? 15.215 -4.149 -10.507 1.00 92.88 91 ASN A CA 1
ATOM 707 C C . ASN A 1 91 ? 16.285 -3.806 -11.555 1.00 92.88 91 ASN A C 1
ATOM 709 O O . ASN A 1 91 ? 17.404 -4.300 -11.475 1.00 92.88 91 ASN A O 1
ATOM 713 N N . ASP A 1 92 ? 15.925 -3.001 -12.547 1.00 92.88 92 ASP A N 1
ATOM 714 C CA . ASP A 1 92 ? 16.751 -2.619 -13.689 1.00 92.88 92 ASP A CA 1
ATOM 715 C C . ASP A 1 92 ? 17.747 -1.501 -13.354 1.00 92.88 92 ASP A C 1
ATOM 717 O O . ASP A 1 92 ? 18.861 -1.498 -13.874 1.00 92.88 92 ASP A O 1
ATOM 721 N N . SER A 1 93 ? 17.380 -0.587 -12.454 1.00 94.38 93 SER A N 1
ATOM 722 C CA . SER A 1 93 ? 18.234 0.541 -12.067 1.00 94.38 93 SER A CA 1
ATOM 723 C C . SER A 1 93 ? 18.697 0.535 -10.616 1.00 94.38 93 SER A C 1
ATOM 725 O O . SER A 1 93 ? 19.631 1.254 -10.261 1.00 94.38 93 SER A O 1
ATOM 727 N N . GLY A 1 94 ? 18.042 -0.247 -9.757 1.00 94.69 94 GLY A N 1
ATOM 728 C CA . GLY A 1 94 ? 18.264 -0.229 -8.315 1.00 94.69 94 GLY A CA 1
ATOM 729 C C . GLY A 1 94 ? 17.700 1.010 -7.610 1.00 94.69 94 GLY A C 1
ATOM 730 O O . GLY A 1 94 ? 17.878 1.137 -6.396 1.00 94.69 94 GLY A O 1
ATOM 731 N N . GLU A 1 95 ? 17.014 1.919 -8.318 1.00 95.31 95 GLU A N 1
ATOM 732 C CA . GLU A 1 95 ? 16.327 3.039 -7.673 1.00 95.31 95 GLU A CA 1
ATOM 733 C C . GLU A 1 95 ? 15.281 2.523 -6.685 1.00 95.31 95 GLU A C 1
ATOM 735 O O . GLU A 1 95 ? 14.656 1.478 -6.875 1.00 95.31 95 GLU A O 1
ATOM 740 N N . SER A 1 96 ? 15.100 3.259 -5.592 1.00 95.81 96 SER A N 1
ATOM 741 C CA . SER A 1 96 ? 14.152 2.881 -4.556 1.00 95.81 96 SER A CA 1
ATOM 742 C C . SER A 1 96 ? 13.343 4.066 -4.068 1.00 95.81 96 SER A C 1
ATOM 744 O O . SER A 1 96 ? 13.784 5.216 -4.109 1.00 95.81 96 SER A O 1
ATOM 746 N N . TYR A 1 97 ? 12.133 3.771 -3.609 1.00 94.38 97 TYR A N 1
ATOM 747 C CA . TYR A 1 97 ? 11.204 4.762 -3.100 1.00 94.38 97 TYR A CA 1
ATOM 748 C C . TYR A 1 97 ? 10.495 4.220 -1.867 1.00 94.38 97 TYR A C 1
ATOM 750 O O . TYR A 1 97 ? 9.985 3.096 -1.862 1.00 94.38 97 TYR A O 1
ATOM 758 N N . LEU A 1 98 ? 10.473 5.035 -0.814 1.00 95.38 98 LEU A N 1
ATOM 759 C CA . LEU A 1 98 ? 9.806 4.712 0.437 1.00 95.38 98 LEU A CA 1
ATOM 760 C C . LEU A 1 98 ? 8.366 5.232 0.394 1.00 95.38 98 LEU A C 1
ATOM 762 O O . LEU A 1 98 ? 8.126 6.435 0.469 1.00 95.38 98 LEU A O 1
ATOM 766 N N . TRP A 1 99 ? 7.413 4.314 0.293 1.00 93.44 99 TRP A N 1
ATOM 767 C CA . TRP A 1 99 ? 5.986 4.605 0.271 1.00 93.44 99 TRP A CA 1
ATOM 768 C C . TRP A 1 99 ? 5.404 4.517 1.682 1.00 93.44 99 TRP A C 1
ATOM 770 O O . TRP A 1 99 ? 5.386 3.443 2.287 1.00 93.44 99 TRP A O 1
ATOM 780 N N . GLN A 1 100 ? 4.947 5.645 2.217 1.00 93.25 100 GLN A N 1
ATOM 781 C CA . GLN A 1 100 ? 4.429 5.744 3.582 1.00 93.25 100 GLN A CA 1
ATOM 782 C C . GLN A 1 100 ? 2.924 5.495 3.603 1.00 93.25 100 GLN A C 1
ATOM 784 O O . GLN A 1 100 ? 2.189 6.069 2.804 1.00 93.25 100 GLN A O 1
ATOM 789 N N . ASN A 1 101 ? 2.460 4.673 4.542 1.00 93.38 101 ASN A N 1
ATOM 790 C CA . ASN A 1 101 ? 1.060 4.270 4.623 1.00 93.38 101 ASN A CA 1
ATOM 791 C C . ASN A 1 101 ? 0.517 4.456 6.032 1.00 93.38 101 ASN A C 1
ATOM 793 O O . ASN A 1 101 ? 1.210 4.218 7.029 1.00 93.38 101 ASN A O 1
ATOM 797 N N . LYS A 1 102 ? -0.768 4.789 6.104 1.00 94.88 102 LYS A N 1
ATOM 798 C CA . LYS A 1 102 ? -1.580 4.653 7.307 1.00 94.88 102 LYS A CA 1
ATOM 799 C C . LYS A 1 102 ? -2.780 3.778 6.993 1.00 94.88 102 LYS A C 1
ATOM 801 O O . LYS A 1 102 ? -3.264 3.740 5.866 1.00 94.88 102 LYS A O 1
ATOM 806 N N . VAL A 1 103 ? -3.234 3.055 8.006 1.00 96.06 103 VAL A N 1
ATOM 807 C CA . VAL A 1 103 ? -4.399 2.181 7.922 1.00 96.06 103 VAL A CA 1
ATOM 808 C C . VAL A 1 103 ? -5.296 2.480 9.097 1.00 96.06 103 VAL A C 1
ATOM 810 O O . VAL A 1 103 ? -4.842 2.482 10.245 1.00 96.06 103 VAL A O 1
ATOM 813 N N . HIS A 1 104 ? -6.566 2.694 8.801 1.00 96.50 104 HIS A N 1
ATOM 814 C CA . HIS A 1 104 ? -7.607 2.966 9.767 1.00 96.50 104 HIS A CA 1
ATOM 815 C C . HIS A 1 104 ? -8.608 1.815 9.810 1.00 96.50 104 HIS A C 1
ATOM 817 O O . HIS A 1 104 ? -8.933 1.231 8.779 1.00 96.50 104 HIS A O 1
ATOM 823 N N . LYS A 1 105 ? -9.088 1.485 11.009 1.00 96.69 105 LYS A N 1
ATOM 824 C CA . LYS A 1 105 ? -10.201 0.557 11.194 1.00 96.69 105 LYS A CA 1
ATOM 825 C C . LYS A 1 105 ? -11.512 1.330 11.115 1.00 96.69 105 LYS A C 1
ATOM 827 O O . LYS A 1 105 ? -11.788 2.136 12.003 1.00 96.69 105 LYS A O 1
ATOM 832 N N . GLU A 1 106 ? -12.290 1.060 10.079 1.00 95.12 106 GLU A N 1
ATOM 833 C CA . GLU A 1 106 ? -13.629 1.608 9.875 1.00 95.12 106 GLU A CA 1
ATOM 834 C C . GLU A 1 106 ? -14.628 1.058 10.921 1.00 95.12 106 GLU A C 1
ATOM 836 O O . GLU A 1 106 ? -14.344 0.057 11.595 1.00 95.12 106 GLU A O 1
ATOM 841 N N . PRO A 1 107 ? -15.807 1.692 11.089 1.00 94.81 107 PRO A N 1
ATOM 842 C CA . PRO A 1 107 ? -16.809 1.274 12.077 1.00 94.81 107 PRO A CA 1
ATOM 843 C C . PRO A 1 107 ? -17.318 -0.167 11.913 1.00 94.81 107 PRO A C 1
ATOM 845 O O . PRO A 1 107 ? -17.666 -0.805 12.904 1.00 94.81 107 PRO A O 1
ATOM 848 N N . ASP A 1 108 ? -17.334 -0.688 10.684 1.00 94.25 108 ASP A N 1
ATOM 849 C CA . ASP A 1 108 ? -17.709 -2.074 10.360 1.00 94.25 108 ASP A CA 1
ATOM 850 C C . ASP A 1 108 ? -16.615 -3.102 10.725 1.00 94.25 108 ASP A C 1
ATOM 852 O O . ASP A 1 108 ? -16.822 -4.312 10.651 1.00 94.25 108 ASP A O 1
ATOM 856 N N . GLY A 1 109 ? -15.447 -2.619 11.152 1.00 94.88 109 GLY A N 1
ATOM 857 C CA . GLY A 1 109 ? -14.293 -3.413 11.537 1.00 94.88 109 GLY A CA 1
ATOM 858 C C . GLY A 1 109 ? -13.272 -3.658 10.426 1.00 94.88 109 GLY A C 1
ATOM 859 O O . GLY A 1 109 ? -12.216 -4.230 10.724 1.00 94.88 109 GLY A O 1
ATOM 860 N N . THR A 1 110 ? -13.539 -3.207 9.200 1.00 96.19 110 THR A N 1
ATOM 861 C CA . THR A 1 110 ? -12.636 -3.316 8.051 1.00 96.19 110 THR A CA 1
ATOM 862 C C . THR A 1 110 ? -11.439 -2.380 8.217 1.00 96.19 110 THR A C 1
ATOM 864 O O . THR A 1 110 ? -11.571 -1.256 8.689 1.00 96.19 110 THR A O 1
ATOM 867 N N . TRP A 1 111 ? -10.242 -2.827 7.831 1.00 97.25 111 TRP A N 1
ATOM 868 C CA . TRP A 1 111 ? -9.039 -1.989 7.827 1.00 97.25 111 TRP A CA 1
ATOM 869 C C . TRP A 1 111 ? -8.776 -1.452 6.418 1.00 97.25 111 TRP A C 1
ATOM 871 O O . TRP A 1 111 ? -8.550 -2.246 5.506 1.00 97.25 111 TRP A O 1
ATOM 881 N N . LEU A 1 112 ? -8.769 -0.130 6.242 1.00 96.44 112 LEU A N 1
ATOM 882 C CA . LEU A 1 112 ? -8.590 0.552 4.954 1.00 96.44 112 LEU A CA 1
ATOM 883 C C .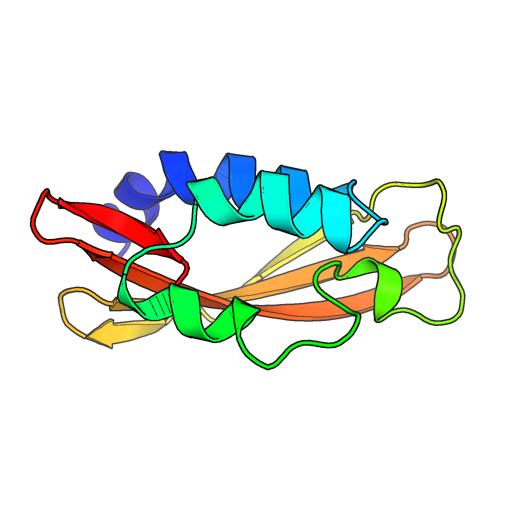 LEU A 1 112 ? -7.458 1.587 5.010 1.00 96.44 112 LEU A C 1
ATOM 885 O O . LEU A 1 112 ? -7.097 2.059 6.088 1.00 96.44 112 LEU A O 1
ATOM 889 N N . ILE A 1 113 ? -6.883 1.935 3.856 1.00 94.38 113 ILE A N 1
ATOM 890 C CA . ILE A 1 113 ? -5.836 2.965 3.755 1.00 94.38 113 ILE A CA 1
ATOM 891 C C . ILE A 1 113 ? -6.432 4.342 4.093 1.00 94.38 113 ILE A C 1
ATOM 893 O O . ILE A 1 113 ? -7.541 4.660 3.656 1.00 94.38 113 ILE A O 1
ATOM 897 N N . ALA A 1 114 ? -5.697 5.139 4.875 1.00 91.19 114 ALA A N 1
ATOM 898 C CA . ALA A 1 114 ? -6.130 6.422 5.433 1.00 91.19 114 ALA A CA 1
ATOM 899 C C . ALA A 1 114 ? -5.125 7.554 5.205 1.00 91.19 114 ALA A C 1
ATOM 901 O O . ALA A 1 114 ? -3.907 7.272 5.136 1.00 91.19 114 ALA A O 1
#

Mean predicted aligned error: 4.18 Å

Foldseek 3Di:
DVVLVVLQCVLPVQLVVLLQQDLDPVSSCVSQVVQADPVCPVVPVPDDDPSHQVSVFDDADSRGGWDFPDKDDWDDPDPFKIKIWTWTAHPGPRDIDIHIWMWGQDPVRHIGTD

Secondary structure (DSSP, 8-state):
-HHHHHHHHHHHHHHHHHHHH--SHHHHHHHHGGGB-GGGGGGGTT--S-SSSGGG-SSS-TTSPPEEEEEEEEEEEETTEEEEEEEEE-TTT--EEEEEEEEEE-TTS-EEE-

Solvent-accessible surface area (backbone atoms only — not comparable to full-atom values): 6502 Å² total; per-residue (Å²): 102,74,68,56,53,60,66,25,42,80,38,49,52,62,46,52,56,46,43,31,57,34,60,50,43,70,61,31,45,69,67,45,52,84,41,44,32,88,76,21,54,67,69,67,77,77,64,94,77,66,72,13,62,58,68,75,49,92,67,62,69,78,87,56,58,42,41,80,77,43,79,43,77,75,41,80,76,48,100,53,29,34,34,34,33,37,33,34,30,34,83,88,56,64,44,69,44,77,46,78,45,34,36,32,49,46,96,91,67,52,44,22,34,64

Nearest PDB structures (foldseek):
  6qoz-assembly1_C  TM=5.186E-01  e=1.469E-01  synthetic construct
  3d2l-assembly1_A  TM=5.898E-01  e=2.111E+00  Exiguobacterium sibiricum 255-15
  5yvf-assembly1_A  TM=5.300E-01  e=1.560E+00  Arabidopsis thaliana
  5yvf-assembly2_B  TM=5.376E-01  e=2.243E+00  Arabidopsis thaliana
  5yvf-assembly4_D  TM=5.223E-01  e=3.869E+00  Arabidopsis thaliana

pLDDT: mean 89.11, std 10.78, range [47.88, 97.56]

Sequence (114 aa):
MKTDVTAALSTLRPYIVTLMCVQDDMATRGLVEKFVGSRGTVMFNGWSGAMSPAKRMRHHDMVGCLTVTRIQNWRRIAANEFAFDILFTANDSGESYLWQNKVHKEPDGTWLIA

Radius of gyration: 14.04 Å; Cα contacts (8 Å, |Δi|>4): 191; chains: 1; bounding box: 36×27×37 Å